Protein AF-A0A7J3I200-F1 (afdb_monomer)

Structure (mmCIF, N/CA/C/O backbone):
data_AF-A0A7J3I200-F1
#
_entry.id   AF-A0A7J3I200-F1
#
loop_
_atom_site.group_PDB
_atom_site.id
_atom_site.type_symbol
_atom_site.label_atom_id
_atom_site.label_alt_id
_atom_site.label_comp_id
_atom_site.label_asym_id
_atom_site.label_entity_id
_atom_site.label_seq_id
_atom_site.pdbx_PDB_ins_code
_atom_site.Cartn_x
_atom_site.Cartn_y
_atom_site.Cartn_z
_atom_site.occupancy
_atom_site.B_iso_or_equiv
_atom_site.auth_seq_id
_atom_site.auth_comp_id
_atom_site.auth_asym_id
_atom_site.auth_atom_id
_atom_site.pdbx_PDB_model_num
ATOM 1 N N . MET A 1 1 ? -42.205 -6.871 47.170 1.00 74.44 1 MET A N 1
ATOM 2 C CA . MET A 1 1 ? -41.637 -6.427 45.883 1.00 74.44 1 MET A CA 1
ATOM 3 C C . MET A 1 1 ? -40.540 -7.400 45.510 1.00 74.44 1 MET A C 1
ATOM 5 O O . MET A 1 1 ? -39.8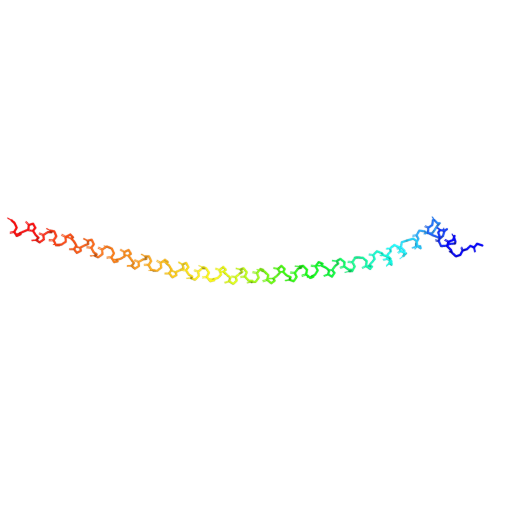17 -7.827 46.404 1.00 74.44 1 MET A O 1
ATOM 9 N N . SER A 1 2 ? -40.455 -7.809 44.250 1.00 95.00 2 SER A N 1
ATOM 10 C CA . SER A 1 2 ? -39.329 -8.614 43.772 1.00 95.00 2 SER A CA 1
ATOM 11 C C . SER A 1 2 ? -38.120 -7.723 43.468 1.00 95.00 2 SER A C 1
ATOM 13 O O . SER A 1 2 ? -38.282 -6.571 43.073 1.00 95.00 2 SER A O 1
ATOM 15 N N . ILE A 1 3 ? -36.908 -8.277 43.577 1.00 93.56 3 ILE A N 1
ATOM 16 C CA . ILE A 1 3 ? -35.656 -7.588 43.203 1.00 93.56 3 ILE A CA 1
ATOM 17 C C . ILE A 1 3 ? -35.725 -7.023 41.779 1.00 93.56 3 ILE A C 1
ATOM 19 O O . ILE A 1 3 ? -35.233 -5.932 41.515 1.00 93.56 3 ILE A O 1
ATOM 23 N N . LYS A 1 4 ? -36.363 -7.744 40.849 1.00 93.88 4 LYS A N 1
ATOM 24 C CA . LYS A 1 4 ? -36.511 -7.300 39.460 1.00 93.88 4 LYS A CA 1
ATOM 25 C C . LYS A 1 4 ? -37.366 -6.035 39.350 1.00 93.88 4 LYS A C 1
ATOM 27 O O . LYS A 1 4 ? -37.011 -5.134 38.599 1.00 93.88 4 LYS A O 1
ATOM 32 N N . GLU A 1 5 ? -38.479 -5.969 40.077 1.00 96.06 5 GLU A N 1
ATOM 33 C CA . GLU A 1 5 ? -39.348 -4.784 40.094 1.00 96.06 5 GLU A CA 1
ATOM 34 C C . GLU A 1 5 ? -38.632 -3.581 40.709 1.00 96.06 5 GLU A C 1
ATOM 36 O O . GLU A 1 5 ? -38.709 -2.484 40.166 1.00 96.06 5 GLU A O 1
ATOM 41 N N . GLU A 1 6 ? -37.895 -3.794 41.798 1.00 94.81 6 GLU A N 1
ATOM 42 C CA . GLU A 1 6 ? -37.117 -2.747 42.466 1.00 94.81 6 GLU A CA 1
ATOM 43 C C . GLU A 1 6 ? -35.980 -2.224 41.574 1.00 94.81 6 GLU A C 1
ATOM 45 O O . GLU A 1 6 ? -35.783 -1.016 41.454 1.00 94.81 6 GLU A O 1
ATOM 50 N N . PHE A 1 7 ? -35.299 -3.120 40.855 1.00 93.81 7 PHE A N 1
ATOM 51 C CA . PHE A 1 7 ? -34.255 -2.764 39.895 1.00 93.81 7 PHE A CA 1
ATOM 52 C C . PHE A 1 7 ? -34.797 -1.941 38.714 1.00 93.81 7 PHE A C 1
ATOM 54 O O . PHE A 1 7 ? -34.187 -0.950 38.314 1.00 93.81 7 PHE A O 1
ATOM 61 N N . LEU A 1 8 ? -35.960 -2.314 38.166 1.00 95.06 8 LEU A N 1
ATOM 62 C CA . LEU A 1 8 ? -36.617 -1.552 37.097 1.00 95.06 8 LEU A CA 1
ATOM 63 C C . LEU A 1 8 ? -37.110 -0.184 37.591 1.00 95.06 8 LEU A C 1
ATOM 65 O O . LEU A 1 8 ? -36.925 0.816 36.900 1.00 95.06 8 LEU A O 1
ATOM 69 N N . LEU A 1 9 ? -37.658 -0.117 38.807 1.00 96.25 9 LEU A N 1
ATOM 70 C CA . LEU A 1 9 ? -38.056 1.140 39.446 1.00 96.25 9 LEU A CA 1
ATOM 71 C C . LEU A 1 9 ? -36.871 2.089 39.648 1.00 96.25 9 LEU A C 1
ATOM 73 O O . LEU A 1 9 ? -37.012 3.287 39.404 1.00 96.25 9 LEU A O 1
ATOM 77 N N . LEU A 1 10 ? -35.713 1.574 40.068 1.00 95.62 10 LEU A N 1
ATOM 78 C CA . LEU A 1 10 ? -34.485 2.361 40.193 1.00 95.62 10 LEU A CA 1
ATOM 79 C C . LEU A 1 10 ? -34.009 2.874 38.834 1.00 95.62 10 LEU A C 1
ATOM 81 O O . LEU A 1 10 ? -33.694 4.054 38.710 1.00 95.62 10 LEU A O 1
ATOM 85 N N . LEU A 1 11 ? -34.036 2.036 37.792 1.00 93.75 11 LEU A N 1
ATOM 86 C CA . LEU A 1 11 ? -33.730 2.485 36.434 1.00 93.75 11 LEU A CA 1
ATOM 87 C C . LEU A 1 11 ? -34.676 3.597 35.969 1.00 93.75 11 LEU A C 1
ATOM 89 O O . LEU A 1 11 ? -34.219 4.525 35.307 1.00 93.75 11 LEU A O 1
ATOM 93 N N . GLU A 1 12 ? -35.968 3.546 36.297 1.00 94.69 12 GLU A N 1
ATOM 94 C CA . GLU A 1 12 ? -36.946 4.568 35.902 1.00 94.69 12 GLU A CA 1
ATOM 95 C C . GLU A 1 12 ? -36.819 5.874 36.693 1.00 94.69 12 GLU A C 1
ATOM 97 O O . GLU A 1 12 ? -36.912 6.953 36.100 1.00 94.69 12 GLU A O 1
ATOM 102 N N . LYS A 1 13 ? -36.596 5.792 38.007 1.00 95.50 13 LYS A N 1
ATOM 103 C CA . LYS A 1 13 ? -36.667 6.947 38.914 1.00 95.50 13 LYS A CA 1
ATOM 104 C C . LYS A 1 13 ? -35.325 7.622 39.178 1.00 95.50 13 LYS A C 1
ATOM 106 O O . LYS A 1 13 ? -35.315 8.821 39.446 1.00 95.50 13 LYS A O 1
ATOM 111 N N . ASP A 1 14 ? -34.217 6.889 39.090 1.00 96.81 14 ASP A N 1
ATOM 112 C CA . ASP A 1 14 ? -32.878 7.396 39.386 1.00 96.81 14 ASP A CA 1
ATOM 113 C C . ASP A 1 14 ? -32.030 7.513 38.107 1.00 96.81 14 ASP A C 1
ATOM 115 O O . ASP A 1 14 ? -31.679 6.538 37.436 1.00 96.81 14 ASP A O 1
ATOM 119 N N . LYS A 1 15 ? -31.698 8.760 37.761 1.00 93.06 15 LYS A N 1
ATOM 120 C CA . LYS A 1 15 ? -30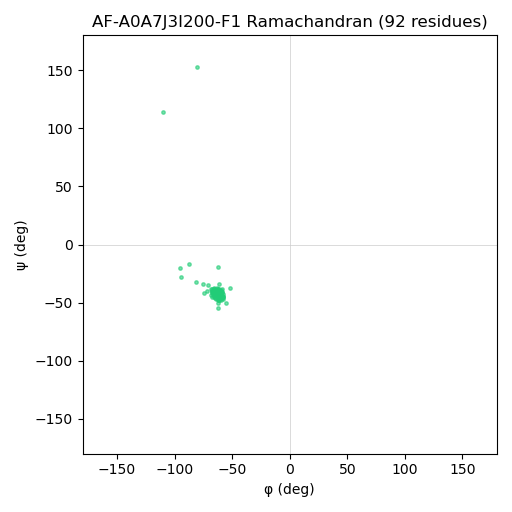.905 9.108 36.580 1.00 93.06 15 LYS A CA 1
ATOM 121 C C . LYS A 1 15 ? -29.431 8.715 36.733 1.00 93.06 15 LYS A C 1
ATOM 123 O O . LYS A 1 15 ? -28.844 8.250 35.757 1.00 93.06 15 LYS A O 1
ATOM 128 N N . GLU A 1 16 ? -28.831 8.898 37.908 1.00 93.75 16 GLU A N 1
ATOM 129 C CA . GLU A 1 16 ? -27.422 8.557 38.155 1.00 93.75 16 GLU A CA 1
ATOM 130 C C . GLU A 1 16 ? -27.227 7.042 38.133 1.00 93.75 16 GLU A C 1
ATOM 132 O O . GLU A 1 16 ? -26.324 6.549 37.452 1.00 93.75 16 GLU A O 1
ATOM 137 N N . PHE A 1 17 ? -28.139 6.299 38.766 1.00 94.50 17 PHE A N 1
ATOM 138 C CA . PHE A 1 17 ? -28.144 4.838 38.720 1.00 94.50 17 PHE A CA 1
ATOM 139 C C . PHE A 1 17 ? -28.265 4.313 37.284 1.00 94.50 17 PHE A C 1
ATOM 141 O O . PHE A 1 17 ? -27.491 3.451 36.862 1.00 94.50 17 PHE A O 1
ATOM 148 N N . ARG A 1 18 ? -29.179 4.879 36.482 1.00 91.19 18 ARG A N 1
ATOM 149 C CA . ARG A 1 18 ? -29.338 4.513 35.065 1.00 91.19 18 ARG A CA 1
ATOM 150 C C . ARG A 1 18 ? -28.055 4.723 34.264 1.00 91.19 18 ARG A C 1
ATOM 152 O O . ARG A 1 18 ? -27.692 3.852 33.474 1.00 91.19 18 ARG A O 1
ATOM 159 N N . TYR A 1 19 ? -27.364 5.848 34.448 1.00 86.88 19 TYR A N 1
ATOM 160 C CA . TYR A 1 19 ? -26.106 6.097 33.740 1.00 86.88 19 TYR A CA 1
ATOM 161 C C . TYR A 1 19 ? -24.958 5.218 34.227 1.00 86.88 19 TYR A C 1
ATOM 163 O O . TYR A 1 19 ? -24.159 4.787 33.400 1.00 86.88 19 TYR A O 1
ATOM 171 N N . ALA A 1 20 ? -24.894 4.892 35.518 1.00 90.44 20 ALA A N 1
ATOM 172 C CA . ALA A 1 20 ? -23.912 3.945 36.038 1.00 90.44 20 ALA A CA 1
ATOM 173 C C . ALA A 1 20 ? -24.102 2.545 35.428 1.00 90.44 20 ALA A C 1
ATOM 175 O O . ALA A 1 20 ? -23.138 1.932 34.971 1.00 90.44 20 ALA A O 1
ATOM 176 N N . VAL A 1 21 ? -25.349 2.070 35.341 1.00 88.69 21 VAL A N 1
ATOM 177 C CA . VAL A 1 21 ? -25.690 0.782 34.714 1.00 88.69 21 VAL A CA 1
ATOM 178 C C . VAL A 1 21 ? -25.419 0.798 33.206 1.00 88.69 21 VAL A C 1
ATOM 180 O O . VAL A 1 21 ? -24.852 -0.158 32.684 1.00 88.69 21 VAL A O 1
ATOM 183 N N . LEU A 1 22 ? -25.761 1.884 32.501 1.00 82.75 22 LEU A N 1
ATOM 184 C CA . LEU A 1 22 ? -25.420 2.059 31.082 1.00 82.75 22 LEU A CA 1
ATOM 185 C C . LEU A 1 22 ? -23.907 2.091 30.851 1.00 82.75 22 LEU A C 1
ATOM 187 O O . LEU A 1 22 ? -23.440 1.533 29.864 1.00 82.75 22 LEU A O 1
ATOM 191 N N . GLY A 1 23 ? -23.149 2.716 31.752 1.00 84.81 23 GLY A N 1
ATOM 192 C CA . GLY A 1 23 ? -21.691 2.693 31.736 1.00 84.81 23 GLY A CA 1
ATOM 193 C C . GLY A 1 23 ? -21.169 1.270 31.903 1.00 84.81 23 GLY A C 1
ATOM 194 O O . GLY A 1 23 ? -20.464 0.778 31.036 1.00 84.81 23 GLY A O 1
ATOM 195 N N . LEU A 1 24 ? -21.581 0.565 32.955 1.00 84.56 24 LEU A N 1
ATOM 196 C CA . LEU A 1 24 ? -21.153 -0.814 33.210 1.00 84.56 24 LEU A CA 1
ATOM 197 C C . LEU A 1 24 ? -21.494 -1.767 32.054 1.00 84.56 24 LEU A C 1
ATOM 199 O O . LEU A 1 24 ? -20.642 -2.535 31.627 1.00 84.56 24 LEU A O 1
ATOM 203 N N . LEU A 1 25 ? -22.713 -1.694 31.511 1.00 80.62 25 LEU A N 1
ATOM 204 C CA . LEU A 1 25 ? -23.141 -2.556 30.403 1.00 80.62 25 LEU A CA 1
ATOM 205 C C . LEU A 1 25 ? -22.539 -2.138 29.054 1.00 80.62 25 LEU A C 1
ATOM 207 O O . LEU A 1 25 ? -22.292 -2.983 28.196 1.00 80.62 25 LEU A O 1
ATOM 211 N N . GLY A 1 26 ? -22.338 -0.837 28.841 1.00 81.31 26 GLY A N 1
ATOM 212 C CA . GLY A 1 26 ? -21.840 -0.284 27.584 1.00 81.31 26 GLY A CA 1
ATOM 213 C C . GLY A 1 26 ? -20.322 -0.365 27.441 1.00 81.31 26 GLY A C 1
ATOM 214 O O . GLY A 1 26 ? -19.832 -0.541 26.327 1.00 81.31 26 GLY A O 1
ATOM 215 N N . LEU A 1 27 ? -19.573 -0.269 28.543 1.00 82.50 27 LEU A N 1
ATOM 216 C CA . LEU A 1 27 ? -18.108 -0.282 28.528 1.00 82.50 27 LEU A CA 1
ATOM 217 C C . LEU A 1 27 ? -17.547 -1.627 28.062 1.00 82.50 27 LEU A C 1
ATOM 219 O O . LEU A 1 27 ? -16.616 -1.633 27.264 1.00 82.50 27 LEU A O 1
ATOM 223 N N . ASP A 1 28 ? -18.149 -2.747 28.463 1.00 82.88 28 ASP A N 1
ATOM 224 C CA . ASP A 1 28 ? -17.717 -4.079 28.020 1.00 82.88 28 ASP A CA 1
ATOM 225 C C . ASP A 1 28 ? -17.834 -4.253 26.498 1.00 82.88 28 ASP A C 1
ATOM 227 O O . ASP A 1 28 ? -16.938 -4.792 25.847 1.00 82.88 28 ASP A O 1
ATOM 231 N N . GLU A 1 29 ? -18.934 -3.781 25.908 1.00 86.44 29 GLU A N 1
ATOM 232 C CA . GLU A 1 29 ? -19.141 -3.819 24.457 1.00 86.44 29 GLU A CA 1
ATOM 233 C C . GLU A 1 29 ? -18.183 -2.863 23.729 1.00 86.44 29 GLU A C 1
ATOM 235 O O . GLU A 1 29 ? -17.649 -3.202 22.671 1.00 86.44 29 GLU A O 1
ATOM 240 N N . ILE A 1 30 ? -17.916 -1.686 24.307 1.00 87.44 30 ILE A N 1
ATOM 241 C CA . ILE A 1 30 ? -16.939 -0.729 23.773 1.00 87.44 30 ILE A CA 1
ATOM 242 C C . ILE A 1 30 ? -15.533 -1.340 23.771 1.00 87.44 30 ILE A C 1
ATOM 244 O O . ILE A 1 30 ? -14.869 -1.288 22.737 1.00 87.44 30 ILE A O 1
ATOM 248 N N . ILE A 1 31 ? -15.098 -1.960 24.872 1.00 86.94 31 ILE A N 1
ATOM 249 C CA . ILE A 1 31 ? -13.775 -2.595 24.986 1.00 86.94 31 ILE A CA 1
ATOM 250 C C . ILE A 1 31 ? -13.636 -3.722 23.958 1.00 86.94 31 ILE A C 1
ATOM 252 O O . ILE A 1 31 ? -12.673 -3.734 23.195 1.00 86.94 31 ILE A O 1
ATOM 256 N N . LYS A 1 32 ? -14.638 -4.605 23.835 1.00 90.56 32 LYS A N 1
ATOM 257 C CA . LYS A 1 32 ? -14.624 -5.684 22.830 1.00 90.56 32 LYS A CA 1
ATOM 258 C C .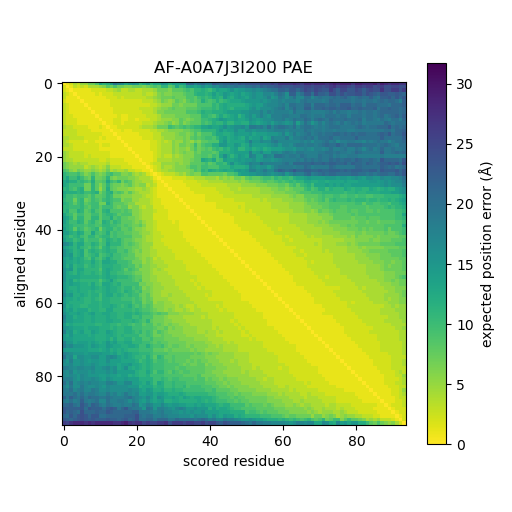 LYS A 1 32 ? -14.486 -5.155 21.404 1.00 90.56 32 LYS A C 1
ATOM 260 O O . LYS A 1 32 ? -13.732 -5.712 20.606 1.00 90.56 32 LYS A O 1
ATOM 265 N N . ARG A 1 33 ? -15.203 -4.080 21.063 1.00 93.75 33 ARG A N 1
ATOM 266 C CA . ARG A 1 33 ? -15.082 -3.440 19.743 1.00 93.75 33 ARG A CA 1
ATOM 267 C C . ARG A 1 33 ? -13.722 -2.779 19.560 1.00 93.75 33 ARG A C 1
ATOM 269 O O . ARG A 1 33 ? -13.155 -2.881 18.477 1.00 93.75 33 ARG A O 1
ATOM 276 N N . MET A 1 34 ? -13.185 -2.132 20.593 1.00 93.69 34 MET A N 1
ATOM 277 C CA . MET A 1 34 ? -11.838 -1.556 20.557 1.00 93.69 34 MET A CA 1
ATOM 278 C C . MET A 1 34 ? -10.775 -2.625 20.304 1.00 93.69 34 MET A C 1
ATOM 280 O O . MET A 1 34 ? -9.924 -2.414 19.442 1.00 93.69 34 MET A O 1
ATOM 284 N N . ASP A 1 35 ? -10.867 -3.789 20.948 1.00 94.06 35 ASP A N 1
ATOM 285 C CA . ASP A 1 35 ? -9.957 -4.910 20.699 1.00 94.06 35 ASP A CA 1
ATOM 286 C C . ASP A 1 35 ? -10.055 -5.399 19.247 1.00 94.06 35 ASP A C 1
ATOM 288 O O . ASP A 1 35 ? -9.040 -5.594 18.576 1.00 94.06 35 ASP A O 1
ATOM 292 N N . GLN A 1 36 ? -11.272 -5.534 18.709 1.00 96.69 36 GLN A N 1
ATOM 293 C CA . GLN A 1 36 ? -11.483 -5.899 17.302 1.00 96.69 36 GLN A CA 1
ATOM 294 C C . GLN A 1 36 ? -10.902 -4.859 16.332 1.00 96.69 36 GLN A C 1
ATOM 296 O O . GLN A 1 36 ? -10.285 -5.223 15.322 1.00 96.69 36 GLN A O 1
ATOM 301 N N . TYR A 1 37 ? -11.065 -3.568 16.631 1.00 96.94 37 TYR A N 1
ATOM 302 C CA . TYR A 1 37 ? -10.467 -2.495 15.841 1.00 96.94 37 TYR A CA 1
ATOM 303 C C . TYR A 1 37 ? -8.946 -2.525 15.917 1.00 96.94 37 TYR A C 1
ATOM 305 O O . TYR A 1 37 ? -8.300 -2.413 14.878 1.00 96.94 37 TYR A O 1
ATOM 313 N N . HIS A 1 38 ? -8.372 -2.748 17.098 1.00 95.94 38 HIS A N 1
ATOM 314 C CA . HIS A 1 38 ? -6.930 -2.864 17.274 1.00 95.94 38 HIS A CA 1
ATOM 315 C C . HIS A 1 38 ? -6.354 -4.030 16.457 1.00 95.94 38 HIS A C 1
ATOM 317 O O . HIS A 1 38 ? -5.396 -3.853 15.707 1.00 95.94 38 HIS A O 1
ATOM 323 N N . GLN A 1 39 ? -7.003 -5.198 16.490 1.00 97.44 39 GLN A N 1
ATOM 324 C CA . GLN A 1 39 ? -6.619 -6.348 15.661 1.00 97.44 39 GLN A CA 1
ATOM 325 C C . GLN A 1 39 ? -6.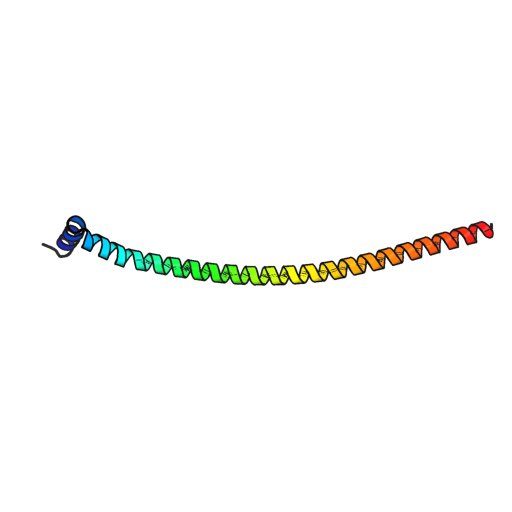710 -6.048 14.160 1.00 97.44 39 GLN A C 1
ATOM 327 O O . GLN A 1 39 ? -5.871 -6.480 13.369 1.00 97.44 39 GLN A O 1
ATOM 332 N N . THR A 1 40 ? -7.725 -5.289 13.747 1.00 98.12 40 THR A N 1
ATOM 333 C CA . THR A 1 40 ? -7.866 -4.856 12.352 1.00 98.12 40 THR A CA 1
ATOM 334 C C . THR A 1 40 ? -6.763 -3.871 11.962 1.00 98.12 40 THR A C 1
ATOM 336 O O . THR A 1 40 ? 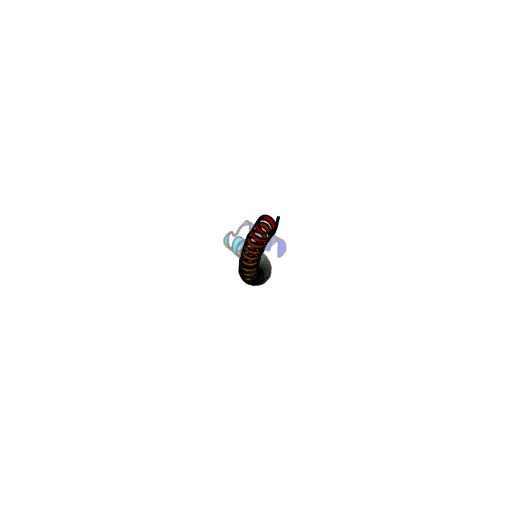-6.201 -3.990 10.876 1.00 98.12 40 THR A O 1
ATOM 339 N N . GLN A 1 41 ? -6.409 -2.936 12.847 1.00 97.94 41 GLN A N 1
ATOM 340 C CA . GLN A 1 41 ? -5.319 -1.983 12.634 1.00 97.94 41 GLN A CA 1
ATOM 341 C C . GLN A 1 41 ? -3.969 -2.686 12.479 1.00 97.94 41 GLN A C 1
ATOM 343 O O . GLN A 1 41 ? -3.248 -2.363 11.540 1.00 97.94 41 GLN A O 1
ATOM 348 N N . ILE A 1 42 ? -3.661 -3.683 13.317 1.00 98.38 42 ILE A N 1
ATOM 349 C CA . ILE A 1 42 ? -2.433 -4.487 13.189 1.00 98.38 42 ILE A CA 1
ATOM 350 C C . ILE A 1 42 ? -2.345 -5.105 11.788 1.00 98.38 42 ILE A C 1
ATOM 352 O O . ILE A 1 42 ? -1.364 -4.895 11.080 1.00 98.38 42 ILE A O 1
ATOM 356 N N . LYS A 1 43 ? -3.414 -5.768 11.328 1.00 98.44 43 LYS A N 1
ATOM 357 C CA . LYS A 1 43 ? -3.455 -6.377 9.986 1.00 98.44 43 LYS A CA 1
ATOM 358 C C . LYS A 1 43 ? -3.302 -5.357 8.858 1.00 98.44 43 LYS A C 1
ATOM 360 O O . LYS A 1 43 ? -2.760 -5.676 7.802 1.00 98.44 43 LYS A O 1
ATOM 365 N N . ILE A 1 44 ? -3.823 -4.142 9.034 1.00 98.50 44 ILE A N 1
ATOM 366 C CA . ILE A 1 44 ? -3.654 -3.061 8.055 1.00 98.50 44 ILE A CA 1
ATOM 367 C C . ILE A 1 44 ? -2.191 -2.620 8.008 1.00 98.50 44 ILE A C 1
ATOM 369 O O . ILE A 1 44 ? -1.650 -2.491 6.912 1.00 98.50 44 ILE A O 1
ATOM 373 N N . LEU A 1 45 ? -1.549 -2.432 9.162 1.00 98.56 45 LEU A N 1
ATOM 374 C CA . LEU A 1 45 ? -0.144 -2.028 9.244 1.00 98.56 45 LEU A CA 1
ATOM 375 C C . LEU A 1 45 ? 0.784 -3.074 8.616 1.00 98.56 45 LEU A C 1
ATOM 377 O O . LEU A 1 45 ? 1.615 -2.716 7.789 1.00 98.56 45 LEU A O 1
ATOM 381 N N . GLU A 1 46 ? 0.570 -4.362 8.894 1.00 98.38 46 GLU A N 1
ATOM 382 C CA . GLU A 1 46 ? 1.325 -5.456 8.259 1.00 98.38 46 GLU A CA 1
ATOM 383 C C . GLU A 1 46 ? 1.180 -5.446 6.727 1.00 98.38 46 GLU A C 1
ATOM 385 O O . GLU A 1 46 ? 2.138 -5.656 5.979 1.00 98.38 46 GLU A O 1
ATOM 390 N N . ARG A 1 47 ? -0.034 -5.178 6.225 1.00 98.38 47 ARG A N 1
ATOM 391 C CA . ARG A 1 47 ? -0.276 -5.063 4.780 1.00 98.38 47 ARG A CA 1
ATOM 392 C C . ARG A 1 47 ? 0.402 -3.836 4.180 1.00 98.38 47 ARG A C 1
ATOM 394 O O . ARG A 1 47 ? 0.885 -3.938 3.054 1.00 98.38 47 ARG A O 1
ATOM 401 N N . LEU A 1 48 ? 0.426 -2.709 4.893 1.00 98.31 48 LEU A N 1
ATOM 402 C CA . LEU A 1 48 ? 1.115 -1.493 4.458 1.00 98.31 48 LEU A CA 1
ATOM 403 C C . LEU A 1 48 ? 2.625 -1.717 4.371 1.00 98.31 48 LEU A C 1
ATOM 405 O O . LEU A 1 48 ? 3.201 -1.436 3.327 1.00 98.31 48 LEU A O 1
ATOM 409 N N . GLU A 1 49 ? 3.234 -2.331 5.383 1.00 98.25 49 GLU A N 1
ATOM 410 C CA . GLU A 1 49 ? 4.665 -2.660 5.373 1.00 98.25 49 GLU A CA 1
ATOM 411 C C . GLU A 1 49 ? 5.022 -3.583 4.193 1.00 98.25 49 GLU A C 1
ATOM 413 O O . GLU A 1 49 ? 6.004 -3.375 3.474 1.00 98.25 49 GLU A O 1
ATOM 418 N N . ASN A 1 50 ? 4.180 -4.585 3.912 1.00 98.50 50 ASN A N 1
ATOM 419 C CA . ASN A 1 50 ? 4.396 -5.443 2.752 1.00 98.50 50 ASN A CA 1
ATOM 420 C C . ASN A 1 50 ? 4.243 -4.689 1.418 1.00 98.50 50 ASN A C 1
ATOM 422 O O . ASN A 1 50 ? 4.989 -4.970 0.478 1.00 98.50 50 ASN A O 1
ATOM 426 N N . LEU A 1 51 ? 3.298 -3.749 1.320 1.00 98.56 51 LEU A N 1
ATOM 427 C CA . LEU A 1 51 ? 3.129 -2.909 0.131 1.00 98.56 51 LEU A CA 1
ATOM 428 C C . LEU A 1 51 ? 4.331 -1.987 -0.084 1.00 98.56 51 LEU A C 1
ATOM 430 O O . LEU A 1 51 ? 4.813 -1.903 -1.211 1.00 98.56 51 LEU A O 1
ATOM 434 N N . GLU A 1 52 ? 4.850 -1.364 0.974 1.00 98.50 52 GLU A N 1
ATOM 435 C CA . GLU A 1 52 ? 6.066 -0.545 0.916 1.00 98.50 52 GLU A CA 1
ATOM 436 C C . GLU A 1 52 ? 7.253 -1.369 0.413 1.00 98.50 52 GLU A C 1
ATOM 438 O O . GLU A 1 52 ? 7.945 -0.971 -0.523 1.00 98.50 52 GLU A O 1
ATOM 443 N N . ARG A 1 53 ? 7.433 -2.586 0.937 1.00 98.38 53 ARG A N 1
ATOM 444 C CA . ARG A 1 53 ? 8.490 -3.495 0.477 1.00 98.38 53 ARG A CA 1
ATOM 445 C C . ARG A 1 53 ? 8.353 -3.866 -1.003 1.00 98.38 53 ARG A C 1
ATOM 447 O O . ARG A 1 53 ? 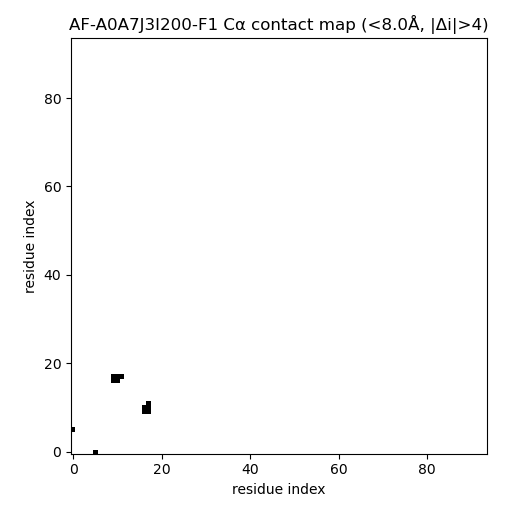9.358 -3.951 -1.707 1.00 98.38 53 ARG A O 1
ATOM 454 N N . ILE A 1 54 ? 7.133 -4.124 -1.477 1.00 98.50 54 ILE A N 1
ATOM 455 C CA . ILE A 1 54 ? 6.875 -4.416 -2.897 1.00 98.50 54 ILE A CA 1
ATOM 456 C C . ILE A 1 54 ? 7.168 -3.184 -3.757 1.00 98.50 54 ILE A C 1
ATOM 458 O O . ILE A 1 54 ? 7.793 -3.317 -4.806 1.00 98.50 54 ILE A O 1
ATOM 462 N N . GLN A 1 55 ? 6.761 -1.995 -3.312 1.00 98.31 55 GLN A N 1
ATOM 463 C CA . GLN A 1 55 ? 6.998 -0.750 -4.037 1.00 98.31 55 GLN A CA 1
ATOM 464 C C . GLN A 1 55 ? 8.496 -0.461 -4.188 1.00 98.31 55 GLN A C 1
ATOM 466 O O . GLN A 1 55 ? 8.932 -0.117 -5.285 1.00 98.31 55 GLN A O 1
ATOM 471 N N . THR A 1 56 ? 9.289 -0.663 -3.131 1.00 98.44 56 THR A N 1
ATOM 472 C CA . THR A 1 56 ? 10.750 -0.504 -3.186 1.00 98.44 56 THR A CA 1
ATOM 473 C C . THR A 1 56 ? 11.376 -1.449 -4.208 1.00 98.44 56 THR A C 1
ATOM 475 O O . THR A 1 56 ? 12.130 -1.003 -5.068 1.00 98.44 56 THR A O 1
ATOM 478 N N . LYS A 1 57 ? 10.999 -2.735 -4.192 1.00 98.50 57 LYS A N 1
ATOM 479 C CA . LYS A 1 57 ? 11.492 -3.711 -5.179 1.00 98.50 57 LYS A CA 1
ATOM 480 C C . LYS A 1 57 ? 11.115 -3.336 -6.608 1.00 98.50 57 LYS A C 1
ATOM 482 O O . LYS A 1 57 ? 11.947 -3.405 -7.504 1.00 98.50 57 LYS A O 1
ATOM 487 N N . LEU A 1 58 ? 9.875 -2.898 -6.819 1.00 98.56 58 LEU A N 1
ATOM 488 C CA . LEU A 1 58 ? 9.418 -2.467 -8.137 1.00 98.56 58 LEU A CA 1
ATOM 489 C C . LEU A 1 58 ? 10.195 -1.236 -8.630 1.00 98.56 58 LEU A C 1
ATOM 491 O O . LEU A 1 58 ? 10.503 -1.136 -9.815 1.00 98.56 58 LEU A O 1
ATOM 495 N N . ALA A 1 59 ? 10.536 -0.308 -7.732 1.00 98.44 59 ALA A N 1
ATOM 496 C CA . ALA A 1 59 ? 11.359 0.847 -8.070 1.00 98.44 59 ALA A CA 1
ATOM 497 C C . ALA A 1 59 ? 12.780 0.431 -8.492 1.00 98.44 59 ALA A C 1
ATOM 499 O O . ALA A 1 59 ? 13.284 0.936 -9.496 1.00 98.44 59 ALA A O 1
ATOM 500 N N . GLU A 1 60 ? 13.397 -0.516 -7.781 1.00 98.38 60 GLU A N 1
ATOM 501 C CA . GLU A 1 60 ? 14.710 -1.080 -8.130 1.00 98.38 60 GLU A CA 1
ATOM 502 C C . GLU A 1 60 ? 14.685 -1.782 -9.498 1.00 98.38 60 GLU A C 1
ATOM 504 O O . GLU A 1 60 ? 15.520 -1.498 -10.362 1.00 98.38 60 GLU A O 1
ATOM 509 N N . GLU A 1 61 ? 13.689 -2.641 -9.736 1.00 98.38 61 GLU A N 1
ATOM 510 C CA . GLU A 1 61 ? 13.491 -3.316 -11.025 1.00 98.38 61 GLU A CA 1
ATOM 511 C C . GLU A 1 61 ? 13.291 -2.309 -12.162 1.00 98.38 61 GLU A C 1
ATOM 513 O O . GLU A 1 61 ? 13.862 -2.464 -13.243 1.00 98.38 61 GLU A O 1
ATOM 518 N N . HIS A 1 62 ? 12.539 -1.234 -11.917 1.00 98.19 62 HIS A N 1
ATOM 519 C CA . HIS A 1 62 ? 12.315 -0.189 -12.907 1.00 98.19 62 HIS A CA 1
ATOM 520 C C . HIS A 1 62 ? 13.606 0.567 -13.261 1.00 98.19 62 HIS A C 1
ATOM 522 O O . HIS A 1 62 ? 13.827 0.878 -14.432 1.00 98.19 62 HIS A O 1
ATOM 528 N N . VAL A 1 63 ? 14.489 0.838 -12.292 1.00 98.50 63 VAL A N 1
ATOM 529 C CA . VAL A 1 63 ? 15.811 1.428 -12.576 1.00 98.50 63 VAL A CA 1
ATOM 530 C C . VAL A 1 63 ? 16.640 0.483 -13.445 1.00 98.50 63 VAL A C 1
ATOM 532 O O . VAL A 1 63 ? 17.115 0.899 -14.503 1.00 98.50 63 VAL A O 1
ATOM 535 N N . SER A 1 64 ? 16.742 -0.793 -13.063 1.00 98.31 64 SER A N 1
ATOM 536 C CA . SER A 1 64 ? 17.491 -1.796 -13.832 1.00 98.31 64 SER A CA 1
ATOM 537 C C . SER A 1 64 ? 16.952 -1.951 -15.260 1.00 98.31 64 SER A C 1
ATOM 539 O O . SER A 1 64 ? 17.714 -2.005 -16.229 1.00 98.31 64 SER A O 1
ATOM 541 N N . PHE A 1 65 ? 15.628 -1.933 -15.418 1.00 98.44 65 PHE A N 1
ATOM 542 C CA . PHE A 1 65 ? 14.980 -1.977 -16.722 1.00 98.44 65 PHE A CA 1
ATOM 543 C C . PHE A 1 65 ? 15.334 -0.761 -17.589 1.00 98.44 65 PHE A C 1
ATOM 545 O O . PHE A 1 65 ? 15.652 -0.917 -18.770 1.00 98.44 65 PHE A O 1
ATOM 552 N N . ARG A 1 66 ? 15.347 0.453 -17.019 1.00 98.62 66 ARG A N 1
ATOM 553 C CA . ARG A 1 66 ? 15.759 1.663 -17.754 1.00 98.62 66 ARG A CA 1
ATOM 554 C C . ARG A 1 66 ? 17.216 1.598 -18.201 1.00 98.62 66 ARG A C 1
ATOM 556 O O . ARG A 1 66 ? 17.516 2.008 -19.320 1.00 98.62 66 ARG A O 1
ATOM 563 N N . GLU A 1 67 ? 18.108 1.060 -17.375 1.00 98.50 67 GLU A N 1
ATOM 564 C CA . GLU A 1 67 ? 19.509 0.850 -17.756 1.00 98.50 67 GLU A CA 1
ATOM 565 C C . GLU A 1 67 ? 19.648 -0.158 -18.903 1.00 98.50 67 GLU A C 1
ATOM 567 O O . GLU A 1 67 ? 20.418 0.063 -19.841 1.00 98.50 67 GLU A O 1
ATOM 572 N N . ALA A 1 68 ? 18.886 -1.254 -18.863 1.00 98.50 68 ALA A N 1
ATOM 573 C CA . ALA A 1 68 ? 18.863 -2.238 -19.941 1.00 98.50 68 ALA A CA 1
ATOM 574 C C . ALA A 1 68 ? 18.356 -1.626 -21.258 1.00 98.50 68 ALA A C 1
ATOM 576 O O . ALA A 1 68 ? 18.969 -1.836 -22.307 1.00 98.50 68 ALA A O 1
ATOM 577 N N . LEU A 1 69 ? 17.296 -0.812 -21.205 1.00 98.44 69 LEU A N 1
ATOM 578 C CA . LEU A 1 69 ? 16.790 -0.082 -22.370 1.00 98.44 69 LEU A CA 1
ATOM 579 C C . LEU A 1 69 ? 17.815 0.905 -22.940 1.00 98.44 69 LEU A C 1
ATOM 581 O O . LEU A 1 69 ? 17.949 1.005 -24.161 1.00 98.44 69 LEU A O 1
ATOM 585 N N . ALA A 1 70 ? 18.558 1.611 -22.084 1.00 98.44 70 ALA A N 1
ATOM 586 C CA . ALA A 1 70 ? 19.608 2.524 -22.530 1.00 98.44 70 ALA A CA 1
ATOM 587 C C . ALA A 1 70 ? 20.713 1.771 -23.289 1.00 98.44 70 ALA A C 1
ATOM 589 O O . ALA A 1 70 ? 21.064 2.148 -24.407 1.00 98.44 70 ALA A O 1
ATOM 590 N N . LYS A 1 71 ? 21.186 0.643 -22.740 1.00 98.56 71 LYS A N 1
ATOM 591 C CA . LYS A 1 71 ? 22.186 -0.217 -23.398 1.00 98.56 71 LYS A CA 1
ATOM 592 C C . LYS A 1 71 ? 21.688 -0.774 -24.731 1.00 98.56 71 LYS A C 1
ATOM 594 O O . LYS A 1 71 ? 22.446 -0.812 -25.698 1.00 98.56 71 LYS A O 1
ATOM 599 N N . LEU A 1 72 ? 20.423 -1.191 -24.795 1.00 98.50 72 LEU A N 1
ATOM 600 C CA . LEU A 1 72 ? 19.813 -1.664 -26.036 1.00 98.50 72 LEU A CA 1
ATOM 601 C C . LEU A 1 72 ? 19.768 -0.555 -27.095 1.00 98.50 72 LEU A C 1
ATOM 603 O O . LEU A 1 72 ? 20.141 -0.795 -28.241 1.00 98.50 72 LEU A O 1
ATOM 607 N N . SER A 1 73 ? 19.381 0.659 -26.698 1.00 98.31 73 SER A N 1
ATOM 608 C CA . SER A 1 73 ? 19.318 1.823 -27.590 1.00 98.31 73 SER A CA 1
ATOM 609 C C . SER A 1 73 ? 20.699 2.189 -28.142 1.00 98.31 73 SER A C 1
ATOM 611 O O . SER A 1 73 ? 20.849 2.435 -29.337 1.00 98.31 73 SER A O 1
ATOM 613 N N . GLU A 1 74 ? 21.740 2.153 -27.304 1.00 98.38 74 GLU A N 1
ATOM 614 C CA . GLU A 1 74 ? 23.122 2.334 -27.764 1.00 98.38 74 GLU A CA 1
ATOM 615 C C . GLU A 1 74 ? 23.557 1.238 -28.745 1.00 98.38 74 GLU A C 1
ATOM 617 O O . GLU A 1 74 ? 24.216 1.521 -29.747 1.00 98.38 74 GLU A O 1
ATOM 622 N N . GLY A 1 75 ? 23.195 -0.018 -28.467 1.00 98.38 75 GLY A N 1
ATOM 623 C CA . GLY A 1 75 ? 23.462 -1.146 -29.356 1.00 98.38 75 GLY A CA 1
ATOM 624 C C . GLY A 1 75 ? 22.809 -0.968 -30.726 1.00 98.38 75 GLY A C 1
ATOM 625 O O . GLY A 1 75 ? 23.470 -1.163 -31.747 1.00 98.38 75 GLY A O 1
ATOM 626 N N . GLN A 1 76 ? 21.549 -0.526 -30.752 1.00 98.38 76 GLN A N 1
ATOM 627 C CA . GLN A 1 76 ? 20.823 -0.225 -31.983 1.00 98.38 76 GLN A CA 1
ATOM 628 C C . GLN A 1 76 ? 21.510 0.891 -32.780 1.00 98.38 76 GLN A C 1
ATOM 630 O O . GLN A 1 76 ? 21.786 0.704 -33.962 1.00 98.38 76 GLN A O 1
ATOM 635 N N . ALA A 1 77 ? 21.879 2.002 -32.136 1.00 98.25 77 ALA A N 1
ATOM 636 C CA . ALA A 1 77 ? 22.566 3.107 -32.807 1.00 98.25 77 ALA A CA 1
ATOM 637 C C . ALA A 1 77 ? 23.910 2.674 -33.425 1.00 98.25 77 ALA A C 1
ATOM 639 O O . ALA A 1 77 ? 24.266 3.083 -34.533 1.00 98.25 77 ALA A O 1
ATOM 640 N N . ARG A 1 78 ? 24.666 1.806 -32.736 1.00 98.44 78 ARG A N 1
ATOM 641 C CA . ARG A 1 78 ? 25.916 1.241 -33.275 1.00 98.44 78 ARG A CA 1
ATOM 642 C C . ARG A 1 78 ? 25.664 0.339 -34.480 1.00 98.44 78 ARG A C 1
ATOM 644 O O . ARG A 1 78 ? 26.440 0.388 -35.434 1.00 98.44 78 ARG A O 1
ATOM 651 N N . LEU A 1 79 ? 24.609 -0.473 -34.438 1.00 98.25 79 LEU A N 1
ATOM 652 C CA . LEU A 1 79 ? 24.229 -1.342 -35.548 1.00 98.25 79 LEU A CA 1
ATOM 653 C C . LEU A 1 79 ? 23.816 -0.522 -36.775 1.00 98.25 79 LEU A C 1
ATOM 655 O O . LEU A 1 79 ? 24.316 -0.779 -37.866 1.00 98.25 79 LEU A O 1
ATOM 659 N N . GLU A 1 80 ? 22.982 0.501 -36.587 1.00 98.25 80 GLU A N 1
ATOM 660 C CA . GLU A 1 80 ? 22.572 1.425 -37.651 1.00 98.25 80 GLU A CA 1
ATOM 661 C C . GLU A 1 80 ? 23.787 2.109 -38.295 1.00 98.25 80 GLU A C 1
ATOM 663 O O . GLU A 1 80 ? 23.927 2.117 -39.520 1.00 98.25 80 GLU A O 1
ATOM 668 N N . ALA A 1 81 ? 24.733 2.595 -37.483 1.00 97.88 81 ALA A N 1
ATOM 669 C CA . ALA A 1 81 ? 25.971 3.190 -37.984 1.00 97.88 81 ALA A CA 1
ATOM 670 C C . ALA A 1 81 ? 26.847 2.188 -38.762 1.00 97.88 81 ALA A C 1
ATOM 672 O O . ALA A 1 81 ? 27.462 2.548 -39.769 1.00 97.88 81 ALA A O 1
ATOM 673 N N . ALA A 1 82 ? 26.922 0.931 -38.316 1.00 97.88 82 A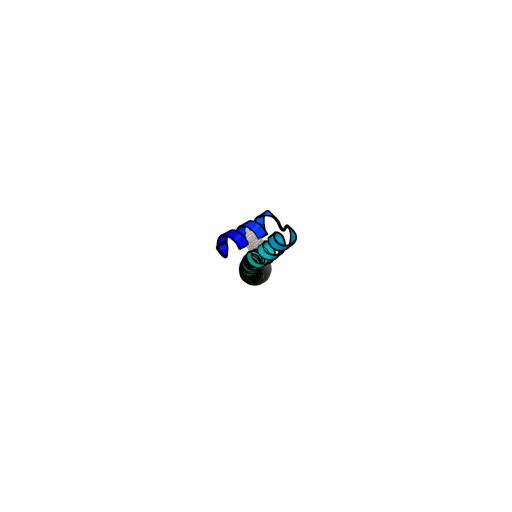LA A N 1
ATOM 674 C CA . ALA A 1 82 ? 27.662 -0.115 -39.019 1.00 97.88 82 ALA A CA 1
ATOM 675 C C . ALA A 1 82 ? 27.010 -0.469 -40.365 1.00 97.88 82 ALA A C 1
ATOM 677 O O . ALA A 1 82 ? 27.715 -0.601 -41.367 1.00 97.88 82 ALA A O 1
ATOM 678 N N . MET A 1 83 ? 25.678 -0.563 -40.406 1.00 97.50 83 MET A N 1
ATOM 679 C CA . MET A 1 83 ? 24.921 -0.806 -41.637 1.00 97.50 83 MET A CA 1
ATOM 680 C C . MET A 1 83 ? 25.109 0.321 -42.653 1.00 97.50 83 MET A C 1
ATOM 682 O O . MET A 1 83 ? 25.354 0.038 -43.824 1.00 97.50 83 MET A O 1
ATOM 686 N N . ALA A 1 84 ? 25.068 1.582 -42.212 1.00 97.31 84 ALA A N 1
ATOM 687 C CA . ALA A 1 84 ? 25.313 2.731 -43.082 1.00 97.31 84 ALA A CA 1
ATOM 688 C C . ALA A 1 84 ? 26.703 2.661 -43.737 1.00 97.31 84 ALA A C 1
ATOM 690 O O . ALA A 1 84 ? 26.825 2.773 -44.955 1.00 97.31 84 ALA A O 1
ATOM 691 N N . ARG A 1 85 ? 27.749 2.371 -42.950 1.00 97.31 85 ARG A N 1
ATOM 692 C CA . ARG A 1 85 ? 29.121 2.209 -43.467 1.00 97.31 85 ARG A CA 1
ATOM 693 C C . ARG A 1 85 ? 29.244 1.060 -44.463 1.00 97.31 85 ARG A C 1
ATOM 695 O O . ARG A 1 85 ? 29.951 1.189 -45.460 1.00 97.31 85 ARG A O 1
ATOM 702 N N . LEU A 1 86 ? 28.578 -0.063 -44.195 1.00 97.00 86 LEU A N 1
ATOM 703 C CA . LEU A 1 86 ? 28.585 -1.211 -45.096 1.00 97.00 86 LEU A CA 1
ATOM 704 C C . LEU A 1 86 ? 27.889 -0.871 -46.420 1.00 97.00 86 LEU A C 1
ATOM 706 O O . LEU A 1 86 ? 28.458 -1.136 -47.477 1.00 97.00 86 LEU A O 1
ATOM 710 N N . SER A 1 87 ? 26.739 -0.197 -46.366 1.00 95.88 87 SER A N 1
ATOM 711 C CA . SER A 1 87 ? 26.032 0.287 -47.556 1.00 95.88 87 SER A CA 1
ATOM 712 C C . SER A 1 87 ? 26.887 1.252 -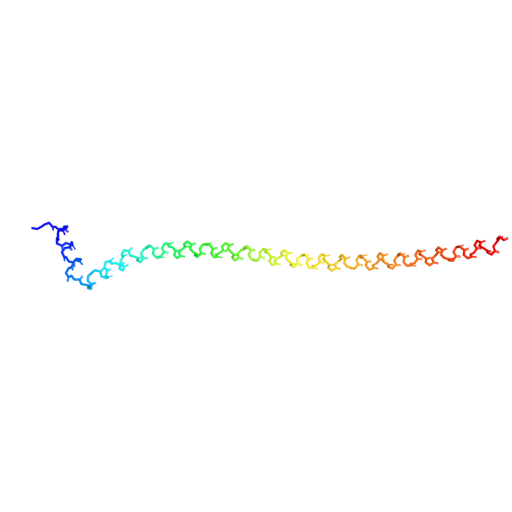48.382 1.00 95.88 87 SER A C 1
ATOM 714 O O . SER A 1 87 ? 26.950 1.121 -49.601 1.00 95.88 87 SER A O 1
ATOM 716 N N . GLU A 1 88 ? 27.588 2.189 -47.736 1.00 95.62 88 GLU A N 1
ATOM 717 C CA . GLU A 1 88 ? 28.520 3.092 -48.423 1.00 95.62 88 GLU A CA 1
ATOM 718 C C . GLU A 1 88 ? 29.684 2.337 -49.073 1.00 95.62 88 GLU A C 1
ATOM 720 O O . GLU A 1 88 ? 30.091 2.671 -50.182 1.00 95.62 88 GLU A O 1
ATOM 725 N N . SER A 1 89 ? 30.239 1.326 -48.396 1.00 94.94 89 SER A N 1
ATOM 726 C CA . SER A 1 89 ? 31.337 0.530 -48.956 1.00 94.94 89 SER A CA 1
ATOM 727 C C . SER A 1 89 ? 30.912 -0.287 -50.176 1.00 94.94 89 SER A C 1
ATOM 729 O O . SER A 1 89 ? 31.673 -0.365 -51.135 1.00 94.94 89 SER A O 1
ATOM 731 N N . GLN A 1 90 ? 29.695 -0.842 -50.168 1.00 93.38 90 GLN A N 1
ATOM 732 C CA . GLN A 1 90 ? 29.137 -1.582 -51.301 1.00 93.38 90 GLN A CA 1
ATOM 733 C C . GLN A 1 90 ? 28.902 -0.663 -52.502 1.00 93.38 90 GLN A C 1
ATOM 735 O O . GLN A 1 90 ? 29.363 -0.975 -53.593 1.00 93.38 90 GLN A O 1
ATOM 740 N N . ALA A 1 91 ? 28.316 0.517 -52.283 1.00 93.12 91 ALA A N 1
ATOM 741 C CA . ALA A 1 91 ? 28.076 1.506 -53.336 1.00 93.12 91 ALA A CA 1
ATOM 742 C C . ALA A 1 91 ? 29.357 2.052 -53.999 1.00 93.12 91 ALA A C 1
ATOM 744 O O . ALA A 1 91 ? 29.285 2.635 -55.072 1.00 93.12 91 ALA A O 1
ATOM 745 N N . ARG A 1 92 ? 30.526 1.922 -53.356 1.00 91.81 92 ARG A N 1
ATOM 746 C CA . ARG A 1 92 ? 31.827 2.314 -53.934 1.00 91.81 92 ARG A CA 1
ATOM 747 C C . ARG A 1 92 ? 32.491 1.207 -54.755 1.00 91.81 92 ARG A C 1
ATOM 749 O O . ARG A 1 92 ? 33.479 1.488 -55.429 1.00 91.81 92 ARG A O 1
ATOM 756 N N . LEU A 1 93 ? 32.044 -0.038 -54.596 1.00 87.69 93 LEU A N 1
ATOM 757 C CA . LEU A 1 93 ? 32.586 -1.205 -55.296 1.00 87.69 93 LEU A CA 1
ATOM 758 C C . LEU A 1 93 ? 31.787 -1.552 -56.562 1.00 87.69 93 LEU A C 1
ATOM 760 O O . LEU A 1 93 ? 32.325 -2.253 -57.418 1.00 87.69 93 LEU A O 1
ATOM 764 N N . GLU A 1 94 ? 30.541 -1.082 -56.660 1.00 68.12 94 GLU A N 1
ATOM 765 C CA . GLU A 1 94 ? 29.705 -1.090 -57.873 1.00 68.12 94 GLU A CA 1
ATOM 766 C C . GLU A 1 94 ? 30.042 0.084 -58.806 1.00 68.12 94 GLU A C 1
ATOM 768 O O . GLU A 1 94 ? 30.013 -0.133 -60.040 1.00 68.12 94 GLU A O 1
#

pLDDT: mean 94.54, std 5.8, range [68.12, 98.62]

Solvent-accessible surface area (backbone atoms only — not comparable to full-atom values): 5162 Å² total; per-residue (Å²): 134,52,72,68,59,54,52,52,48,42,51,73,74,33,68,67,59,36,51,51,52,48,45,63,64,45,48,58,57,49,50,56,51,49,53,52,49,50,57,51,49,52,57,49,52,56,50,48,55,52,48,53,55,50,51,53,52,52,52,53,52,51,51,54,49,52,53,52,52,51,54,50,52,54,51,50,54,53,49,53,54,50,50,52,53,50,52,54,54,50,67,72,73,109

Foldseek 3Di:
DDPVVVLVVCCVPPPVSVVVVCCVVVVVVVVVVVVVVVVVVVVVVVVVVVVVVVVVVVVVVVVVVVVVVVVVVVVVVVVVVVVVVVVVVVVVVD

Sequence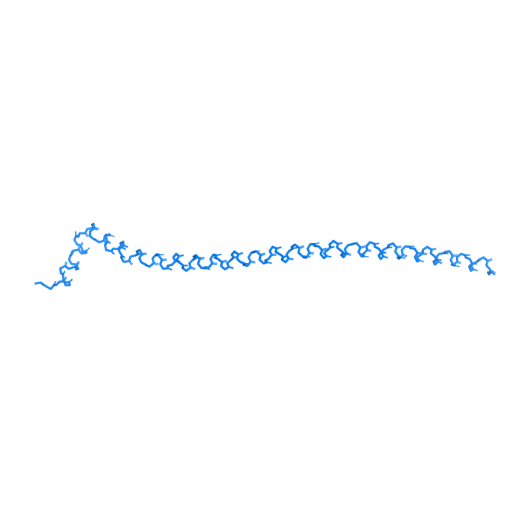 (94 aa):
MSIKEEFLLLLEKDKEFRYAVLGLLGLDEIIKRMDQYHQTQIKILERLENLERIQTKLAEEHVSFREALAKLSEGQARLEAAMARLSESQARLE

Secondary structure (DSSP, 8-state):
--HHHHHHHHHHH-HHHHHHHHHHHHHHHHHHHHHHHHHHHHHHHHHHHHHHHHHHHHHHHHHHHHHHHHHHHHHHHHHHHHHHHHHHHHHTT-

Radius of gyration: 38.46 Å; Cα contacts (8 Å, |Δi|>4): 6; chains: 1; bounding box: 74×18×104 Å

Mean predicted aligned error: 8.23 Å